Protein AF-A0A9E6JWM9-F1 (afdb_monomer_lite)

Structure (mmCIF, N/CA/C/O backbone):
data_AF-A0A9E6JWM9-F1
#
_entry.id   AF-A0A9E6JWM9-F1
#
loop_
_atom_site.group_PDB
_atom_site.id
_atom_site.type_symbol
_atom_site.label_atom_id
_atom_site.label_alt_id
_atom_site.label_comp_id
_atom_site.label_asym_id
_atom_site.label_entity_id
_atom_site.label_seq_id
_atom_site.pdbx_PDB_ins_code
_atom_site.Cartn_x
_atom_site.Cartn_y
_atom_site.Cartn_z
_atom_site.occupancy
_atom_site.B_iso_or_equiv
_atom_site.auth_seq_id
_atom_site.auth_comp_id
_atom_site.auth_asym_id
_atom_site.auth_atom_id
_atom_site.pdbx_PDB_model_num
ATOM 1 N N . MET A 1 1 ? 31.915 8.778 -52.287 1.00 46.19 1 MET A N 1
ATOM 2 C CA . MET A 1 1 ? 31.103 9.318 -51.173 1.00 46.19 1 MET A CA 1
ATOM 3 C C . MET A 1 1 ? 30.247 8.184 -50.635 1.00 46.19 1 MET A C 1
ATOM 5 O O . MET A 1 1 ? 29.499 7.595 -51.401 1.00 46.19 1 MET A O 1
ATOM 9 N N . ASN A 1 2 ? 30.442 7.805 -49.372 1.00 57.66 2 ASN A N 1
ATOM 10 C CA . ASN A 1 2 ? 29.988 6.535 -48.794 1.00 57.66 2 ASN A CA 1
ATOM 11 C C . ASN A 1 2 ? 28.497 6.567 -48.379 1.00 57.66 2 ASN A C 1
ATOM 13 O O . ASN A 1 2 ? 28.140 6.245 -47.254 1.00 57.66 2 ASN A O 1
ATOM 17 N N . THR A 1 3 ? 27.607 6.994 -49.281 1.00 60.88 3 THR A N 1
ATOM 18 C CA . THR A 1 3 ? 26.163 7.189 -49.023 1.00 60.88 3 THR A CA 1
ATOM 19 C C . THR A 1 3 ? 25.404 5.908 -48.659 1.00 60.88 3 THR A C 1
ATOM 21 O O . THR A 1 3 ? 24.270 5.981 -48.185 1.00 60.88 3 THR A O 1
ATOM 24 N N . ALA A 1 4 ? 25.987 4.735 -48.918 1.00 65.56 4 ALA A N 1
ATOM 25 C CA . ALA A 1 4 ? 25.458 3.452 -48.454 1.00 65.56 4 ALA A CA 1
ATOM 26 C C . ALA A 1 4 ? 25.751 3.243 -46.957 1.00 65.56 4 ALA A C 1
ATOM 28 O O . ALA A 1 4 ? 24.847 2.927 -46.193 1.00 65.56 4 ALA A O 1
ATOM 29 N N . ASP A 1 5 ? 26.976 3.547 -46.526 1.00 74.50 5 ASP A N 1
ATOM 30 C CA . ASP A 1 5 ? 27.438 3.457 -45.135 1.00 74.50 5 ASP A CA 1
ATOM 31 C C . ASP A 1 5 ? 26.715 4.466 -44.221 1.00 74.50 5 ASP A C 1
ATOM 33 O O . ASP A 1 5 ? 26.330 4.159 -43.094 1.00 74.50 5 ASP A O 1
ATOM 37 N N . THR A 1 6 ? 26.411 5.662 -44.740 1.00 78.75 6 THR A N 1
ATOM 38 C CA . THR A 1 6 ? 25.589 6.655 -44.024 1.00 78.75 6 THR A CA 1
ATOM 39 C C . THR A 1 6 ? 24.144 6.184 -43.826 1.00 78.75 6 THR A C 1
ATOM 41 O O . THR A 1 6 ? 23.570 6.419 -42.767 1.00 78.75 6 THR A O 1
ATOM 44 N N . ARG A 1 7 ? 23.556 5.493 -44.817 1.00 81.88 7 ARG A N 1
ATOM 45 C CA . ARG A 1 7 ? 22.202 4.919 -44.712 1.00 81.88 7 ARG A CA 1
ATOM 46 C C . ARG A 1 7 ? 22.150 3.746 -43.736 1.00 81.88 7 ARG A C 1
ATOM 48 O O . ARG A 1 7 ? 21.202 3.658 -42.965 1.00 81.88 7 ARG A O 1
ATOM 55 N N . GLN A 1 8 ? 23.172 2.891 -43.738 1.00 86.62 8 GLN A N 1
ATOM 56 C CA . GLN A 1 8 ? 23.289 1.777 -42.796 1.00 86.62 8 GLN A CA 1
ATOM 57 C C . GLN A 1 8 ? 23.362 2.287 -41.348 1.00 86.62 8 GLN A C 1
ATOM 59 O O . GLN A 1 8 ? 22.579 1.863 -40.504 1.00 86.62 8 GLN A O 1
ATOM 64 N N . ARG A 1 9 ? 24.225 3.281 -41.085 1.00 84.56 9 ARG A N 1
ATOM 65 C CA . ARG A 1 9 ? 24.326 3.929 -39.767 1.00 84.56 9 ARG A CA 1
ATOM 66 C C . ARG A 1 9 ? 23.029 4.601 -39.335 1.00 84.56 9 ARG A C 1
ATOM 68 O O . ARG A 1 9 ? 22.685 4.519 -38.164 1.00 84.56 9 ARG A O 1
ATOM 75 N N . LEU A 1 10 ? 22.316 5.256 -40.254 1.00 90.31 10 LEU A N 1
ATOM 76 C CA . LEU A 1 10 ? 21.025 5.870 -39.941 1.00 90.31 10 LEU A CA 1
ATOM 77 C C . LEU A 1 10 ? 20.008 4.814 -39.485 1.00 90.31 10 LEU A C 1
ATOM 79 O O . LEU A 1 10 ? 19.385 4.993 -38.446 1.00 90.31 10 LEU A O 1
ATOM 83 N N . LEU A 1 11 ? 19.908 3.693 -40.205 1.00 91.25 11 LEU A N 1
ATOM 84 C CA . LEU A 1 11 ? 19.024 2.582 -39.839 1.00 91.25 11 LEU A CA 1
ATOM 85 C C . LEU A 1 11 ? 19.392 1.964 -38.484 1.00 91.25 11 LEU A C 1
ATOM 87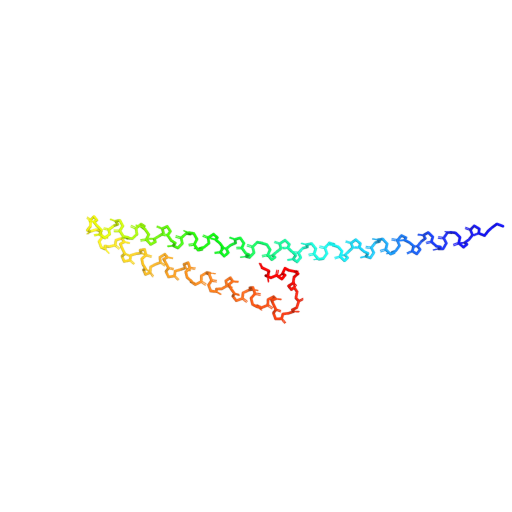 O O . LEU A 1 11 ? 18.507 1.625 -37.702 1.00 91.25 11 LEU A O 1
ATOM 91 N N . ASP A 1 12 ? 20.683 1.819 -38.186 1.00 91.31 12 ASP A N 1
ATOM 92 C CA . ASP A 1 12 ? 21.130 1.288 -36.895 1.00 91.31 12 ASP A CA 1
ATOM 93 C C . ASP A 1 12 ? 20.830 2.255 -35.743 1.00 91.31 12 ASP A C 1
ATOM 95 O O . ASP A 1 12 ? 20.409 1.819 -34.672 1.00 91.31 12 ASP A O 1
ATOM 99 N N . ILE A 1 13 ? 20.981 3.564 -35.967 1.00 90.56 13 ILE A N 1
ATOM 100 C CA . ILE A 1 13 ? 20.595 4.597 -34.998 1.00 90.56 13 ILE A CA 1
ATOM 101 C C . ILE A 1 13 ? 19.077 4.583 -34.784 1.00 90.56 13 ILE A C 1
ATOM 103 O O . ILE A 1 13 ? 18.628 4.619 -33.643 1.00 90.56 13 ILE A O 1
ATOM 107 N N . GLU A 1 14 ? 18.272 4.484 -35.843 1.00 92.19 14 GLU A N 1
ATOM 108 C CA . GLU A 1 14 ? 16.810 4.406 -35.732 1.00 92.19 14 GLU A CA 1
ATOM 109 C C . GLU A 1 14 ? 16.360 3.173 -34.938 1.00 92.19 14 GLU A C 1
ATOM 111 O O . GLU A 1 14 ? 15.488 3.283 -34.074 1.00 92.19 14 GLU A O 1
ATOM 116 N N . LYS A 1 15 ? 16.998 2.017 -35.160 1.00 93.31 15 LYS A N 1
ATOM 117 C CA . LYS A 1 15 ? 16.758 0.802 -34.366 1.00 93.31 15 LYS A CA 1
ATOM 118 C C . LYS A 1 15 ? 17.131 0.990 -32.899 1.00 93.31 15 LYS A C 1
ATOM 120 O O . LYS A 1 15 ? 16.358 0.601 -32.029 1.00 93.31 15 LYS A O 1
ATOM 125 N N . GLN A 1 16 ? 18.281 1.600 -32.617 1.00 91.75 16 GLN A N 1
ATOM 126 C CA . GLN A 1 16 ? 18.699 1.887 -31.243 1.00 91.75 16 GLN A CA 1
ATOM 127 C C . GLN A 1 16 ? 17.728 2.848 -30.552 1.00 91.75 16 GLN A C 1
ATOM 129 O O . GLN A 1 16 ? 17.347 2.614 -29.411 1.00 91.75 16 GLN A O 1
ATOM 134 N N . ILE A 1 17 ? 17.258 3.886 -31.249 1.00 93.00 17 ILE A N 1
ATOM 135 C CA . ILE A 1 17 ? 16.246 4.811 -30.724 1.00 93.00 17 ILE A CA 1
ATOM 136 C C . ILE A 1 17 ? 14.939 4.073 -30.422 1.00 93.00 17 ILE A C 1
ATOM 138 O O . ILE A 1 17 ? 14.318 4.342 -29.396 1.00 93.00 17 ILE A O 1
ATOM 142 N N . ALA A 1 18 ? 14.510 3.156 -31.292 1.00 93.31 18 ALA A N 1
ATOM 143 C CA . ALA A 1 18 ? 13.316 2.354 -31.051 1.00 93.31 18 ALA A CA 1
ATOM 144 C C . ALA A 1 18 ? 13.472 1.454 -29.811 1.00 93.31 18 ALA A C 1
ATOM 146 O O . ALA A 1 18 ? 12.600 1.487 -28.947 1.00 93.31 18 ALA A O 1
ATOM 147 N N . SER A 1 19 ? 14.604 0.750 -29.681 1.00 93.00 19 SER A N 1
ATOM 148 C CA . SER A 1 19 ? 14.919 -0.086 -28.508 1.00 93.00 19 SER A CA 1
ATOM 149 C C . SER A 1 19 ? 14.907 0.732 -27.218 1.00 93.00 19 SER A C 1
ATOM 151 O O . SER A 1 19 ? 14.203 0.402 -26.270 1.00 93.00 19 SER A O 1
ATOM 153 N N . LEU A 1 20 ? 15.602 1.873 -27.207 1.00 92.50 20 LEU A N 1
ATOM 154 C CA . LEU A 1 20 ? 15.676 2.744 -26.032 1.00 92.50 20 LEU A CA 1
ATOM 155 C C . LEU A 1 20 ? 14.310 3.315 -25.637 1.00 92.50 20 LEU A C 1
ATOM 157 O O . LEU A 1 20 ? 14.044 3.516 -24.455 1.00 92.50 20 LEU A O 1
ATOM 161 N N . ARG A 1 21 ? 13.426 3.582 -26.605 1.00 91.75 21 ARG A N 1
ATOM 162 C CA . ARG A 1 21 ? 12.054 4.028 -26.321 1.00 91.75 21 ARG A CA 1
ATOM 163 C C . ARG A 1 21 ? 11.212 2.930 -25.681 1.00 91.75 21 ARG A C 1
ATOM 165 O O . ARG A 1 21 ? 10.409 3.234 -24.803 1.00 91.75 21 ARG A O 1
ATOM 172 N N . GLU A 1 22 ? 11.378 1.687 -26.114 1.00 91.88 22 GLU A N 1
ATOM 173 C CA . GLU A 1 22 ? 10.686 0.534 -25.533 1.00 91.88 22 GLU A CA 1
ATOM 174 C C . GLU A 1 22 ? 11.168 0.260 -24.102 1.00 91.88 22 GLU A C 1
ATOM 176 O O . GLU A 1 22 ? 10.356 0.114 -23.184 1.00 91.88 22 GLU A O 1
ATOM 181 N N . GLU A 1 23 ? 12.483 0.309 -23.883 1.00 88.06 23 GLU A N 1
ATOM 182 C CA . GLU A 1 23 ? 13.087 0.221 -22.551 1.00 88.06 23 GLU A CA 1
ATOM 183 C C . GLU A 1 23 ? 12.580 1.349 -21.643 1.00 88.06 23 GLU A C 1
ATOM 185 O O . GLU A 1 23 ? 12.102 1.095 -20.537 1.00 88.06 23 GLU A O 1
ATOM 190 N N . GLN A 1 24 ? 12.579 2.593 -22.132 1.00 87.12 24 GLN A N 1
ATOM 191 C CA . GLN A 1 24 ? 12.054 3.738 -21.389 1.00 87.12 24 GLN A CA 1
ATOM 192 C C . GLN A 1 24 ? 10.578 3.556 -21.019 1.00 87.12 24 GLN A C 1
ATOM 194 O O . GLN A 1 24 ? 10.187 3.864 -19.892 1.00 87.12 24 GLN A O 1
ATOM 199 N N . ALA A 1 25 ? 9.748 3.085 -21.952 1.00 89.31 25 ALA A N 1
ATOM 200 C CA . ALA A 1 25 ? 8.329 2.861 -21.697 1.00 89.31 25 ALA A CA 1
ATOM 201 C C . ALA A 1 25 ? 8.116 1.788 -20.620 1.00 89.31 25 ALA A C 1
ATOM 203 O O . ALA A 1 25 ? 7.274 1.965 -19.739 1.00 89.31 25 ALA A O 1
ATOM 204 N N . THR A 1 26 ? 8.921 0.726 -20.653 1.00 87.88 26 THR A N 1
ATOM 205 C CA . THR A 1 26 ? 8.884 -0.366 -19.674 1.00 87.88 26 THR A CA 1
ATOM 206 C C . THR A 1 26 ? 9.253 0.129 -18.277 1.00 87.88 26 THR A C 1
ATOM 208 O O . THR A 1 26 ? 8.475 -0.039 -17.338 1.00 87.88 26 THR A O 1
ATOM 211 N N . VAL A 1 27 ? 10.386 0.828 -18.152 1.00 86.06 27 VAL A N 1
ATOM 212 C CA . VAL A 1 27 ? 10.855 1.405 -16.880 1.00 86.06 27 VAL A CA 1
ATOM 213 C C . VAL A 1 27 ? 9.840 2.409 -16.333 1.00 86.06 27 VAL A C 1
ATOM 215 O O . VAL A 1 27 ? 9.533 2.414 -15.142 1.00 86.06 27 VAL A O 1
ATOM 218 N N . LYS A 1 28 ? 9.254 3.239 -17.202 1.00 87.06 28 LYS A N 1
ATOM 219 C CA . LYS A 1 28 ? 8.230 4.200 -16.792 1.00 87.06 28 LYS A CA 1
ATOM 220 C C . LYS A 1 28 ? 6.978 3.509 -16.248 1.00 87.06 28 LYS A C 1
ATOM 222 O O . LYS A 1 28 ? 6.468 3.927 -15.216 1.00 87.06 28 LYS A O 1
ATOM 227 N N . ALA A 1 29 ? 6.501 2.452 -16.904 1.00 87.38 29 ALA A N 1
ATOM 228 C CA . ALA A 1 29 ? 5.331 1.709 -16.442 1.00 87.38 29 ALA A CA 1
ATOM 229 C C . ALA A 1 29 ? 5.573 1.036 -15.081 1.00 87.38 29 ALA A C 1
ATOM 231 O O . ALA A 1 29 ? 4.689 1.035 -14.222 1.00 87.38 29 ALA A O 1
ATOM 232 N N . GLN A 1 30 ? 6.777 0.497 -14.865 1.00 84.56 30 GLN A N 1
ATOM 233 C CA . GLN A 1 30 ? 7.185 -0.048 -13.568 1.00 84.56 30 GLN A CA 1
ATOM 234 C C . GLN A 1 30 ? 7.170 1.035 -12.483 1.00 84.56 30 GLN A C 1
ATOM 236 O O . GLN A 1 30 ? 6.555 0.830 -11.434 1.00 84.56 30 GLN A O 1
ATOM 241 N N . TRP A 1 31 ? 7.756 2.201 -12.774 1.00 85.62 31 TRP A N 1
ATOM 242 C CA . TRP A 1 31 ? 7.801 3.345 -11.863 1.00 85.62 31 TRP A CA 1
ATOM 243 C C . TRP A 1 31 ? 6.412 3.896 -11.521 1.00 85.62 31 TRP A C 1
ATOM 245 O O . TRP A 1 31 ? 6.110 4.100 -10.347 1.00 85.62 31 TRP A O 1
ATOM 255 N N . ASP A 1 32 ? 5.544 4.092 -12.516 1.00 87.12 32 ASP A N 1
ATOM 256 C CA . ASP A 1 32 ? 4.175 4.571 -12.294 1.00 87.12 32 ASP A CA 1
ATOM 257 C C . ASP A 1 32 ? 3.407 3.593 -11.388 1.00 87.12 32 ASP A C 1
ATOM 259 O O . ASP A 1 32 ? 2.758 4.002 -10.426 1.00 87.12 32 ASP A O 1
ATOM 263 N N . ALA A 1 33 ? 3.544 2.286 -11.623 1.00 86.94 33 ALA A N 1
ATOM 264 C CA . ALA A 1 33 ? 2.892 1.281 -10.794 1.00 86.94 33 ALA A CA 1
ATOM 265 C C . ALA A 1 33 ? 3.469 1.202 -9.366 1.00 86.94 33 ALA A C 1
ATOM 267 O O . ALA A 1 33 ? 2.729 0.935 -8.423 1.00 86.94 33 ALA A O 1
ATOM 268 N N . GLU A 1 34 ? 4.770 1.429 -9.183 1.00 84.44 34 GLU A N 1
ATOM 269 C CA . GLU A 1 34 ? 5.393 1.513 -7.856 1.00 84.44 34 GLU A CA 1
ATOM 270 C C . GLU A 1 34 ? 4.902 2.743 -7.085 1.00 84.44 34 GLU A C 1
ATOM 272 O O . GLU A 1 34 ? 4.509 2.656 -5.919 1.00 84.44 34 GLU A O 1
ATOM 277 N N . LYS A 1 35 ? 4.846 3.884 -7.770 1.00 88.50 35 LYS A N 1
ATOM 278 C CA . LYS A 1 35 ? 4.344 5.134 -7.219 1.00 88.50 35 LYS A CA 1
ATOM 279 C C . LYS A 1 35 ? 2.896 4.993 -6.744 1.00 88.50 35 LYS A C 1
ATOM 281 O O . LYS A 1 35 ? 2.577 5.454 -5.647 1.00 88.50 35 LYS A O 1
ATOM 286 N N . GLU A 1 36 ? 2.046 4.322 -7.519 1.00 91.19 36 GLU A N 1
ATOM 287 C CA . GLU A 1 36 ? 0.671 4.015 -7.113 1.00 91.19 36 GLU A CA 1
ATOM 288 C C . GLU A 1 36 ? 0.629 3.175 -5.830 1.00 91.19 36 GLU A C 1
ATOM 290 O O . GLU A 1 36 ? -0.062 3.559 -4.892 1.00 91.19 36 GLU A O 1
ATOM 295 N N . LEU A 1 37 ? 1.430 2.108 -5.711 1.00 90.12 37 LEU A N 1
ATOM 296 C CA . LEU A 1 37 ? 1.477 1.291 -4.487 1.00 90.12 37 LEU A CA 1
ATOM 297 C C . LEU A 1 37 ? 1.869 2.118 -3.252 1.00 90.12 37 LEU A C 1
ATOM 299 O O . LEU A 1 37 ? 1.265 1.978 -2.183 1.00 90.12 37 LEU A O 1
ATOM 303 N N . ILE A 1 38 ? 2.851 3.014 -3.386 1.00 88.88 38 ILE A N 1
ATOM 304 C CA . ILE A 1 38 ? 3.271 3.908 -2.296 1.00 88.88 38 ILE A CA 1
ATOM 305 C C . ILE A 1 38 ? 2.150 4.895 -1.945 1.00 88.88 38 ILE A C 1
ATOM 307 O O . ILE A 1 38 ? 1.871 5.118 -0.762 1.00 88.88 38 ILE A O 1
ATOM 311 N N . HIS A 1 39 ? 1.485 5.477 -2.946 1.00 92.69 39 HIS A N 1
ATOM 312 C CA . HIS A 1 39 ? 0.346 6.368 -2.723 1.00 92.69 39 HIS A CA 1
ATOM 313 C C . HIS A 1 39 ? -0.812 5.651 -2.033 1.00 92.69 39 HIS A C 1
ATOM 315 O O . HIS A 1 39 ? -1.339 6.183 -1.056 1.00 92.69 39 HIS A O 1
ATOM 321 N N . THR A 1 40 ? -1.151 4.436 -2.464 1.00 92.94 40 THR A N 1
ATOM 322 C CA . THR A 1 40 ? -2.167 3.602 -1.817 1.00 92.94 40 THR A CA 1
ATOM 323 C C . THR A 1 40 ? -1.795 3.320 -0.362 1.00 92.94 40 THR A C 1
ATOM 325 O O . THR A 1 40 ? -2.625 3.516 0.519 1.00 92.94 40 THR A O 1
ATOM 328 N N . SER A 1 41 ? -0.538 2.962 -0.069 1.00 92.69 41 SER A N 1
ATOM 329 C CA . SER A 1 41 ? -0.080 2.726 1.312 1.00 92.69 41 SER A CA 1
ATOM 330 C C . SER A 1 41 ? -0.268 3.966 2.191 1.00 92.69 41 SER A C 1
ATOM 332 O O . SER A 1 41 ? -0.796 3.882 3.299 1.00 92.69 41 SER A O 1
ATOM 334 N N . ARG A 1 42 ? 0.121 5.145 1.688 1.00 92.44 42 ARG A N 1
ATOM 335 C CA . ARG A 1 42 ? -0.054 6.420 2.405 1.00 92.44 42 ARG A CA 1
ATOM 336 C C . ARG A 1 42 ? -1.526 6.759 2.622 1.00 92.44 42 ARG A C 1
ATOM 338 O O . ARG A 1 42 ? -1.877 7.223 3.703 1.00 92.44 42 ARG A O 1
ATOM 345 N N . HIS A 1 43 ? -2.368 6.521 1.619 1.00 95.00 43 HIS A N 1
ATOM 346 C CA . HIS A 1 43 ? -3.802 6.762 1.712 1.00 95.00 43 HIS A CA 1
ATOM 347 C C . HIS A 1 43 ? -4.459 5.863 2.764 1.00 95.00 43 HIS A C 1
ATOM 349 O O . HIS A 1 43 ? -5.092 6.383 3.677 1.00 95.00 43 HIS A O 1
ATOM 355 N N . LEU A 1 44 ? -4.201 4.552 2.716 1.00 94.12 44 LEU A N 1
ATOM 356 C CA . LEU A 1 44 ? -4.715 3.587 3.692 1.00 94.12 44 LEU A CA 1
ATOM 357 C C . LEU A 1 44 ? -4.267 3.923 5.122 1.00 94.12 44 LEU A C 1
ATOM 359 O O . LEU A 1 44 ? -5.067 3.859 6.050 1.00 94.12 44 LEU A O 1
ATOM 363 N N . LYS A 1 45 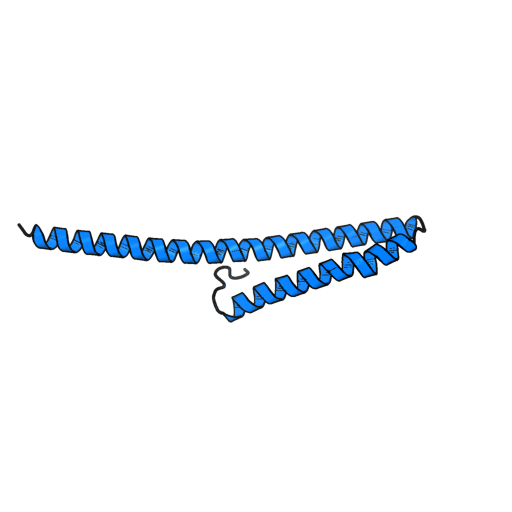? -3.010 4.353 5.317 1.00 93.69 45 LYS A N 1
ATOM 364 C CA . LYS A 1 45 ? -2.535 4.831 6.631 1.00 93.69 45 LYS A CA 1
ATOM 365 C C . LYS A 1 45 ? -3.303 6.062 7.108 1.00 93.69 45 LYS A C 1
ATOM 367 O O . LYS A 1 45 ? -3.646 6.141 8.281 1.00 93.69 45 LYS A O 1
ATOM 372 N N . SER A 1 46 ? -3.564 7.016 6.217 1.00 95.69 46 SER A N 1
ATOM 373 C CA . SER A 1 46 ? -4.335 8.214 6.558 1.00 95.69 46 SER A CA 1
ATOM 374 C C . SER A 1 46 ? -5.773 7.869 6.946 1.00 95.69 46 SER A C 1
ATOM 376 O O . SER A 1 46 ? -6.282 8.402 7.927 1.00 95.69 46 SER A O 1
ATOM 378 N N . GLU A 1 47 ? -6.417 6.977 6.196 1.00 95.00 47 GLU A N 1
ATOM 379 C CA . GLU A 1 47 ? -7.788 6.540 6.464 1.00 95.00 47 GLU A CA 1
ATOM 380 C C . GLU A 1 47 ? -7.879 5.744 7.776 1.00 95.00 47 GLU A C 1
ATOM 382 O O . GLU A 1 47 ? -8.806 5.938 8.561 1.00 95.00 47 GLU A O 1
ATOM 387 N N . LEU A 1 48 ? -6.870 4.920 8.079 1.00 94.50 48 LEU A N 1
ATOM 388 C CA . LEU A 1 48 ? -6.757 4.216 9.357 1.00 94.50 48 LEU A CA 1
ATOM 389 C C . LEU A 1 48 ? -6.733 5.187 10.546 1.00 94.50 48 LEU A C 1
ATOM 391 O O . LEU A 1 48 ? -7.458 4.987 11.521 1.00 94.50 48 LEU A O 1
ATOM 395 N N . GLU A 1 49 ? -5.918 6.240 10.469 1.00 94.81 49 GLU A N 1
ATOM 396 C CA . GLU A 1 49 ? -5.850 7.264 11.516 1.00 94.81 49 GLU A CA 1
ATOM 397 C C . GLU A 1 49 ? -7.165 8.043 11.637 1.00 94.81 49 GLU A C 1
ATOM 399 O O . GLU A 1 49 ? -7.642 8.283 12.747 1.00 94.81 49 GLU A O 1
ATOM 404 N N . GLU A 1 50 ? -7.816 8.367 10.518 1.00 95.50 50 GLU A N 1
ATOM 405 C CA . GLU A 1 50 ? -9.127 9.016 10.540 1.00 95.50 50 GLU A CA 1
ATOM 406 C C . GLU A 1 50 ? -10.183 8.141 11.233 1.00 95.50 50 GLU A C 1
ATOM 408 O O . GLU A 1 50 ? -10.913 8.615 12.107 1.00 95.50 50 GLU A O 1
ATOM 413 N N . LEU A 1 51 ? -10.233 6.845 10.911 1.00 94.19 51 LEU A N 1
ATOM 414 C CA . LEU A 1 51 ? -11.142 5.897 11.555 1.00 94.19 51 LEU A CA 1
ATOM 415 C C . LEU A 1 51 ? -10.852 5.734 13.050 1.00 94.19 51 LEU A C 1
ATOM 417 O O . LEU A 1 51 ? -11.791 5.610 13.838 1.00 94.19 51 LEU A O 1
ATOM 421 N N . ARG A 1 52 ? -9.579 5.760 13.463 1.00 92.50 52 ARG A N 1
ATOM 422 C CA . ARG A 1 52 ? -9.197 5.727 14.886 1.00 92.50 52 ARG A CA 1
ATOM 423 C C . ARG A 1 52 ? -9.752 6.938 15.632 1.00 92.50 52 ARG A C 1
ATOM 425 O O . ARG A 1 52 ? -10.389 6.763 16.672 1.00 92.50 52 ARG A O 1
ATOM 432 N N . VAL A 1 53 ? -9.600 8.134 15.065 1.00 95.19 53 VAL A N 1
ATOM 433 C CA . VAL A 1 53 ? -10.159 9.374 15.629 1.00 95.19 53 VAL A CA 1
ATOM 434 C C . VAL A 1 53 ? -11.689 9.330 15.657 1.00 95.19 53 VAL A C 1
ATOM 436 O O . VAL A 1 53 ? -12.305 9.707 16.655 1.00 95.19 53 VAL A O 1
ATOM 439 N N . GLN A 1 54 ? -12.334 8.832 14.598 1.00 93.25 54 GLN A N 1
ATOM 440 C CA . GLN A 1 54 ? -13.789 8.665 14.577 1.00 93.25 54 GLN A CA 1
ATOM 441 C C . GLN A 1 54 ? -14.261 7.703 15.676 1.00 93.25 54 GLN A C 1
ATOM 443 O O . GLN A 1 54 ? -15.224 8.013 16.378 1.00 93.25 54 GLN A O 1
ATOM 448 N N . ALA A 1 55 ? -13.581 6.569 15.867 1.00 92.56 55 ALA A N 1
ATOM 449 C CA . ALA A 1 55 ? -13.912 5.617 16.923 1.00 92.56 55 ALA A CA 1
ATOM 450 C C . ALA A 1 55 ? -13.775 6.239 18.321 1.00 92.56 55 ALA A C 1
ATOM 452 O O . ALA A 1 55 ? -14.667 6.060 19.146 1.00 92.56 55 ALA A O 1
ATOM 453 N N . GLU A 1 56 ? -12.715 7.007 18.583 1.00 93.12 56 GLU A N 1
ATOM 454 C CA . GLU A 1 56 ? -12.546 7.718 19.859 1.00 93.12 56 GLU A CA 1
ATOM 455 C C . GLU A 1 56 ? -13.679 8.730 20.099 1.00 93.12 56 GLU A C 1
ATOM 457 O O . GLU A 1 56 ? -14.231 8.819 21.197 1.00 93.12 56 GLU A O 1
ATOM 462 N N . ASN A 1 57 ? -14.090 9.459 19.059 1.00 94.19 57 ASN A N 1
ATOM 463 C CA . ASN A 1 57 ? -15.214 10.387 19.156 1.00 94.19 57 ASN A CA 1
ATOM 464 C C . ASN A 1 57 ? -16.520 9.661 19.515 1.00 94.19 57 ASN A C 1
ATOM 466 O O . ASN A 1 57 ? -17.235 10.105 20.416 1.00 94.19 57 ASN A O 1
ATOM 470 N N . TYR A 1 58 ? -16.814 8.528 18.868 1.00 92.88 58 TYR A N 1
ATOM 471 C CA . TYR A 1 58 ? -18.005 7.734 19.187 1.00 92.88 58 TYR A CA 1
ATOM 472 C C . TYR A 1 58 ? -17.959 7.161 20.607 1.00 92.88 58 TYR A C 1
ATOM 474 O O . TYR A 1 58 ? -18.971 7.211 21.312 1.00 92.88 58 TYR A O 1
ATOM 482 N N . GLU A 1 59 ? -16.787 6.714 21.062 1.00 90.94 59 GLU A N 1
ATOM 483 C CA . GLU A 1 59 ? -16.556 6.238 22.429 1.00 90.94 59 GLU A CA 1
ATOM 484 C C . GLU A 1 59 ? -16.876 7.332 23.458 1.00 90.94 59 GLU A C 1
ATOM 486 O O . GLU A 1 59 ? -17.610 7.093 24.416 1.00 90.94 59 GLU A O 1
ATOM 491 N N . ARG A 1 60 ? -16.442 8.573 23.203 1.00 93.31 60 ARG A N 1
ATOM 492 C CA . ARG A 1 60 ? -16.747 9.735 24.058 1.00 93.31 60 ARG A CA 1
ATOM 493 C C . ARG A 1 60 ? -18.227 10.107 24.072 1.00 93.31 60 ARG A C 1
ATOM 495 O O . ARG A 1 60 ? -18.718 10.600 25.084 1.00 93.31 60 ARG A O 1
ATOM 502 N N . THR A 1 61 ? -18.938 9.884 22.968 1.00 93.38 61 THR A N 1
ATOM 503 C CA . THR A 1 61 ? -20.394 10.098 22.889 1.00 93.38 61 THR A CA 1
ATOM 504 C C . THR A 1 61 ? -21.219 8.930 23.440 1.00 93.38 61 THR A C 1
ATOM 506 O O . THR A 1 61 ? -22.436 9.052 23.549 1.00 93.38 61 THR A O 1
ATOM 509 N N . GLY A 1 62 ? -20.577 7.816 23.817 1.00 91.88 62 GLY A N 1
ATOM 510 C CA . GLY A 1 62 ? -21.237 6.624 24.354 1.00 91.88 62 GLY A CA 1
ATOM 511 C C . GLY A 1 62 ? -21.862 5.700 23.300 1.00 91.88 62 GLY A C 1
ATOM 512 O O . GLY A 1 62 ? -22.621 4.802 23.662 1.00 91.88 62 GLY A O 1
ATOM 513 N N . ASP A 1 63 ? -21.552 5.882 22.012 1.00 91.31 63 ASP A N 1
ATOM 514 C CA . ASP A 1 63 ? -22.036 5.024 20.921 1.00 91.31 63 ASP A CA 1
ATOM 515 C C . ASP A 1 63 ? -21.089 3.833 20.701 1.00 91.31 63 ASP A C 1
ATOM 517 O O . ASP A 1 63 ? -20.344 3.743 19.724 1.00 91.31 63 ASP A O 1
ATOM 521 N N . TYR A 1 64 ? -21.107 2.891 21.645 1.00 88.94 64 TYR A N 1
ATOM 522 C CA . TYR A 1 64 ? -20.248 1.703 21.599 1.00 88.94 64 TYR A CA 1
ATOM 523 C C . TYR A 1 64 ? -20.574 0.749 20.438 1.00 88.94 64 TYR A C 1
ATOM 525 O O . TY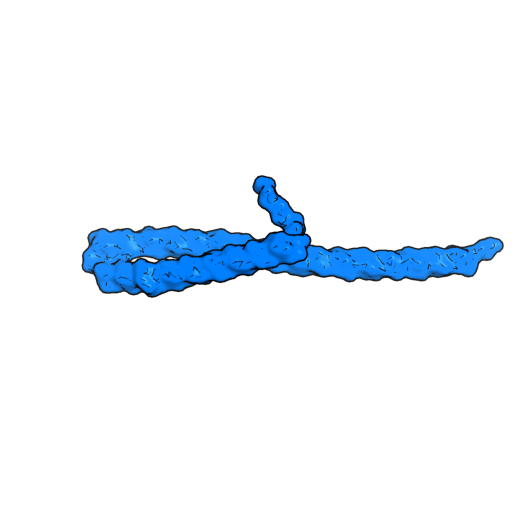R A 1 64 ? -19.714 -0.038 20.038 1.00 88.94 64 TYR A O 1
ATOM 533 N N . GLY A 1 65 ? -21.785 0.828 19.870 1.00 91.25 65 GLY A N 1
ATOM 534 C CA . GLY A 1 65 ? -22.168 0.049 18.691 1.00 91.25 65 GLY A CA 1
ATOM 535 C C . GLY A 1 65 ? -21.350 0.463 17.470 1.00 91.25 65 GLY A C 1
ATOM 536 O O . GLY A 1 65 ? -20.727 -0.381 16.823 1.00 91.25 65 GLY A O 1
ATOM 537 N N . LYS A 1 66 ? -21.260 1.773 17.215 1.00 90.44 66 LYS A N 1
ATOM 538 C CA . LYS A 1 66 ? -20.426 2.304 16.129 1.00 90.44 66 LYS A CA 1
ATOM 539 C C . LYS A 1 66 ? -18.934 2.141 16.374 1.00 90.44 66 LYS A C 1
ATOM 541 O O . LYS A 1 66 ? -18.193 1.892 15.426 1.00 90.44 66 LYS A O 1
ATOM 546 N N . VAL A 1 67 ? -18.481 2.221 17.627 1.00 92.75 67 VAL A N 1
ATOM 547 C CA . VAL A 1 67 ? -17.078 1.930 17.973 1.00 92.75 67 VAL A CA 1
ATOM 548 C C . VAL A 1 67 ? -16.703 0.506 17.565 1.00 92.75 67 VAL A C 1
ATOM 550 O O . VAL A 1 67 ? -15.652 0.305 16.956 1.00 92.75 67 VAL A O 1
ATOM 553 N N . ALA A 1 68 ? -17.557 -0.477 17.863 1.00 92.38 68 ALA A N 1
ATOM 554 C CA . ALA A 1 68 ? -17.308 -1.867 17.496 1.00 92.38 68 ALA A CA 1
ATOM 555 C C . ALA A 1 68 ? -17.294 -2.068 15.971 1.00 92.38 68 ALA A C 1
ATOM 557 O O . ALA A 1 68 ? -16.400 -2.740 15.459 1.00 92.38 68 ALA A O 1
ATOM 558 N N . GLU A 1 69 ? -18.223 -1.445 15.241 1.00 92.31 69 GLU A N 1
ATOM 559 C CA . GLU A 1 69 ? -18.260 -1.494 13.772 1.00 92.31 69 GLU A CA 1
ATOM 560 C C . GLU A 1 69 ? -16.992 -0.893 13.144 1.00 92.31 69 GLU A C 1
ATOM 562 O O . GLU A 1 69 ? -16.408 -1.469 12.225 1.00 92.31 69 GLU A O 1
ATOM 567 N N . ILE A 1 70 ? -16.518 0.243 13.662 1.00 91.69 70 ILE A N 1
ATOM 568 C CA . ILE A 1 70 ? -15.310 0.893 13.148 1.00 91.69 70 ILE A CA 1
ATOM 569 C C . ILE A 1 70 ? -14.064 0.075 13.492 1.00 91.69 70 ILE A C 1
ATOM 571 O O . ILE A 1 70 ? -13.257 -0.181 12.602 1.00 91.69 70 ILE A O 1
ATOM 575 N N . ARG A 1 71 ? -13.907 -0.371 14.746 1.00 89.56 71 ARG A N 1
ATOM 576 C CA . ARG A 1 71 ? -12.712 -1.111 15.188 1.00 89.56 71 ARG A CA 1
ATOM 577 C C . ARG A 1 71 ? -12.605 -2.499 14.566 1.00 89.56 71 ARG A C 1
ATOM 579 O O . ARG A 1 71 ? -11.534 -2.865 14.096 1.00 89.56 71 ARG A O 1
ATOM 586 N N . TYR A 1 72 ? -13.690 -3.268 14.553 1.00 89.44 72 TYR A N 1
ATOM 587 C CA . TYR A 1 72 ? -13.655 -4.660 14.094 1.00 89.44 72 TYR A CA 1
ATOM 588 C C . TYR A 1 72 ? -14.090 -4.843 12.638 1.00 89.44 72 TYR A C 1
ATOM 590 O O . TYR A 1 72 ? -13.814 -5.888 12.057 1.00 89.44 72 TYR A O 1
ATOM 598 N N . GLY A 1 73 ? -14.756 -3.852 12.045 1.00 93.31 73 GLY A N 1
ATOM 599 C CA . GLY A 1 73 ? -15.106 -3.847 10.628 1.00 93.31 73 GLY A CA 1
ATOM 600 C C . GLY A 1 73 ? -14.084 -3.066 9.815 1.00 93.31 73 GLY A C 1
ATOM 601 O O . GLY A 1 73 ? -13.203 -3.646 9.184 1.00 93.31 73 GLY A O 1
ATOM 602 N N . LYS A 1 74 ? -14.201 -1.736 9.843 1.00 92.44 74 LYS A N 1
ATOM 603 C CA . LYS A 1 74 ? -13.465 -0.858 8.920 1.00 92.44 74 LYS A CA 1
ATOM 604 C C . LYS A 1 74 ? -11.956 -0.855 9.163 1.00 92.44 74 LYS A C 1
ATOM 606 O O . LYS A 1 74 ? -11.196 -1.040 8.222 1.00 92.44 74 LYS A O 1
ATOM 611 N N . ILE A 1 75 ? -11.518 -0.704 10.413 1.00 93.19 75 ILE A N 1
ATOM 612 C CA . ILE A 1 75 ? -10.091 -0.709 10.772 1.00 93.19 75 ILE A CA 1
ATOM 613 C C . ILE A 1 75 ? -9.448 -2.047 10.389 1.00 93.19 75 ILE A C 1
ATOM 615 O O . ILE A 1 75 ? -8.431 -2.055 9.704 1.00 93.19 75 ILE A O 1
ATOM 619 N N . ALA A 1 76 ? -10.083 -3.171 10.735 1.00 93.88 76 ALA A N 1
ATOM 620 C CA . ALA A 1 76 ? -9.584 -4.499 10.377 1.00 93.88 76 ALA A CA 1
ATOM 621 C C . ALA A 1 76 ? -9.515 -4.725 8.854 1.00 93.88 76 ALA A C 1
ATOM 623 O O . ALA A 1 76 ? -8.633 -5.436 8.371 1.00 93.88 76 ALA A O 1
ATOM 624 N N . GLN A 1 77 ? -10.436 -4.134 8.087 1.00 94.31 77 GLN A N 1
ATOM 625 C CA . GLN A 1 77 ? -10.392 -4.173 6.628 1.00 94.31 77 GLN A CA 1
ATOM 626 C C . GLN A 1 77 ? -9.207 -3.365 6.079 1.00 94.31 77 GLN A C 1
ATOM 628 O O . GLN A 1 77 ? -8.434 -3.902 5.290 1.00 94.31 77 GLN A O 1
ATOM 633 N N . ILE A 1 78 ? -9.018 -2.125 6.536 1.00 94.44 78 ILE A N 1
ATOM 634 C CA . ILE A 1 78 ? -7.904 -1.279 6.087 1.00 94.44 78 ILE A CA 1
ATOM 635 C C . ILE A 1 78 ? -6.553 -1.888 6.462 1.00 94.44 78 ILE A C 1
ATOM 637 O O . ILE A 1 78 ? -5.623 -1.858 5.661 1.00 94.44 78 ILE A O 1
ATOM 641 N N . GLU A 1 79 ? -6.433 -2.485 7.649 1.00 92.44 79 GLU A N 1
ATOM 642 C CA . GLU A 1 79 ? -5.208 -3.179 8.058 1.00 92.44 79 GLU A CA 1
ATOM 643 C C . GLU A 1 79 ? -4.877 -4.349 7.120 1.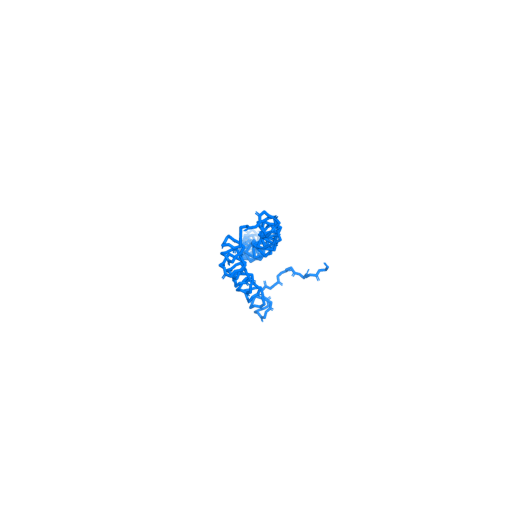00 92.44 79 GLU A C 1
ATOM 645 O O . GLU A 1 79 ? -3.719 -4.503 6.729 1.00 92.44 79 GLU A O 1
ATOM 650 N N . LYS A 1 80 ? -5.883 -5.118 6.678 1.00 94.88 80 LYS A N 1
ATOM 651 C CA . LYS A 1 80 ? -5.690 -6.169 5.664 1.00 94.88 80 LYS A CA 1
ATOM 652 C C . LYS A 1 80 ? -5.272 -5.604 4.313 1.00 94.88 80 LYS A C 1
ATOM 654 O O . LYS A 1 80 ? -4.335 -6.120 3.712 1.00 94.88 80 LYS A O 1
ATOM 659 N N . GLU A 1 81 ? -5.938 -4.557 3.837 1.00 94.06 81 GLU A N 1
ATOM 660 C CA . GLU A 1 81 ? -5.602 -3.919 2.558 1.00 94.06 81 GLU A CA 1
ATOM 661 C C . GLU A 1 81 ? -4.175 -3.351 2.576 1.00 94.06 81 GLU A C 1
ATOM 663 O O . GLU A 1 81 ? -3.432 -3.465 1.598 1.00 94.06 81 GLU A O 1
ATOM 668 N N . LEU A 1 82 ? -3.752 -2.804 3.716 1.00 94.00 82 LEU A N 1
ATOM 669 C CA . LEU A 1 82 ? -2.405 -2.291 3.921 1.00 94.00 82 LEU A CA 1
ATOM 670 C C . LEU A 1 82 ? -1.365 -3.417 3.942 1.00 94.00 82 LEU A C 1
ATOM 672 O O . LEU A 1 82 ? -0.302 -3.272 3.337 1.00 94.00 82 LEU A O 1
ATOM 676 N N . GLU A 1 83 ? -1.672 -4.548 4.577 1.00 94.44 83 GLU A N 1
ATOM 677 C CA . GLU A 1 83 ? -0.810 -5.731 4.557 1.00 94.44 83 GLU A CA 1
ATOM 678 C C . GLU A 1 83 ? -0.683 -6.316 3.141 1.00 94.44 83 GLU A C 1
ATOM 680 O O . GLU A 1 83 ? 0.423 -6.610 2.687 1.00 94.44 83 GLU A O 1
ATOM 685 N N . GLU A 1 84 ? -1.785 -6.424 2.397 1.00 94.69 84 GLU A N 1
ATOM 686 C CA . GLU A 1 84 ? -1.763 -6.860 0.998 1.00 94.69 84 GLU A CA 1
ATOM 687 C C . GLU A 1 84 ? -0.942 -5.920 0.115 1.00 94.69 84 GLU A C 1
ATOM 689 O O . GLU A 1 84 ? -0.177 -6.375 -0.740 1.00 94.69 84 GLU A O 1
ATOM 694 N N . ASN A 1 85 ? -1.075 -4.609 0.318 1.00 93.06 85 ASN A N 1
ATOM 695 C CA . ASN A 1 85 ? -0.302 -3.626 -0.425 1.00 93.06 85 ASN A CA 1
ATOM 696 C C . ASN A 1 85 ? 1.195 -3.716 -0.093 1.00 93.06 85 ASN A C 1
ATOM 698 O O . ASN A 1 85 ? 2.020 -3.717 -1.004 1.00 93.06 85 ASN A O 1
ATOM 702 N N . ASN A 1 86 ? 1.553 -3.891 1.181 1.00 89.88 86 ASN A N 1
ATOM 703 C CA . ASN A 1 86 ? 2.944 -4.109 1.583 1.00 89.88 86 ASN A CA 1
ATOM 704 C C . ASN A 1 86 ? 3.516 -5.393 0.969 1.00 89.88 86 ASN A C 1
ATOM 706 O O . ASN A 1 86 ? 4.616 -5.360 0.430 1.00 89.88 86 ASN A O 1
ATOM 710 N N . ARG A 1 87 ? 2.749 -6.490 0.928 1.00 92.00 87 ARG A N 1
ATOM 711 C CA . ARG A 1 87 ? 3.176 -7.724 0.244 1.00 92.00 87 ARG A CA 1
ATOM 712 C C . ARG A 1 87 ? 3.415 -7.509 -1.251 1.00 92.00 87 ARG A C 1
ATOM 714 O O . ARG A 1 87 ? 4.337 -8.097 -1.807 1.00 92.00 87 ARG A O 1
ATOM 721 N N . LYS A 1 88 ? 2.611 -6.673 -1.921 1.00 88.75 88 LYS A N 1
ATOM 722 C CA . LYS A 1 88 ? 2.837 -6.313 -3.336 1.00 88.75 88 LYS A CA 1
ATOM 723 C C . LYS A 1 88 ? 4.132 -5.519 -3.517 1.00 88.75 88 LYS A C 1
ATOM 725 O O . LYS A 1 88 ? 4.838 -5.751 -4.495 1.00 88.75 88 LYS A O 1
ATOM 730 N N . ILE A 1 89 ? 4.438 -4.613 -2.588 1.00 86.31 89 ILE A N 1
ATOM 731 C CA . ILE A 1 89 ? 5.697 -3.856 -2.573 1.00 86.31 89 ILE A CA 1
ATOM 732 C C . ILE A 1 89 ? 6.873 -4.819 -2.356 1.00 86.31 89 ILE A C 1
ATOM 734 O O . ILE A 1 89 ? 7.779 -4.851 -3.182 1.00 86.31 89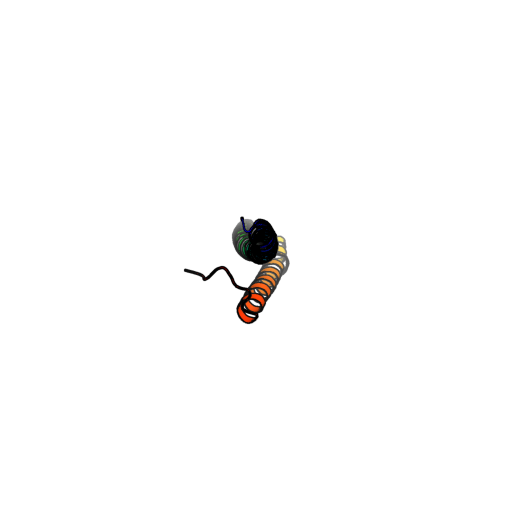 ILE A O 1
ATOM 738 N N . GLU A 1 90 ? 6.826 -5.672 -1.331 1.00 85.75 90 GLU A N 1
ATOM 739 C CA . GLU A 1 90 ? 7.867 -6.670 -1.034 1.00 85.75 90 GLU A CA 1
ATOM 740 C C . GLU A 1 90 ? 8.088 -7.653 -2.192 1.00 85.75 90 GLU A C 1
ATOM 742 O O . GLU A 1 90 ? 9.225 -7.963 -2.541 1.00 85.75 90 GLU A O 1
ATOM 747 N N . ALA A 1 91 ? 7.016 -8.115 -2.843 1.00 85.94 91 ALA A N 1
ATOM 748 C CA . ALA A 1 91 ? 7.121 -8.994 -4.005 1.00 85.94 91 ALA A CA 1
ATOM 749 C C . ALA A 1 91 ? 7.861 -8.321 -5.175 1.00 85.94 91 ALA A C 1
ATOM 751 O O . ALA A 1 91 ? 8.654 -8.975 -5.852 1.00 85.94 91 ALA A O 1
ATOM 752 N N . ARG A 1 92 ? 7.644 -7.016 -5.386 1.00 80.38 92 ARG A N 1
ATOM 753 C CA . ARG A 1 92 ? 8.371 -6.222 -6.392 1.00 80.38 92 ARG A CA 1
ATOM 754 C C . ARG A 1 92 ? 9.810 -5.914 -5.985 1.00 80.38 92 ARG A C 1
ATOM 756 O O . ARG A 1 92 ? 10.691 -5.886 -6.839 1.00 80.38 92 ARG A O 1
ATOM 763 N N . GLN A 1 93 ? 10.071 -5.732 -4.690 1.00 75.31 93 GLN A N 1
ATOM 764 C CA . GLN A 1 93 ? 11.435 -5.632 -4.161 1.00 75.31 93 GLN A CA 1
ATOM 765 C C . GLN A 1 93 ? 12.213 -6.930 -4.415 1.00 75.31 93 GLN A C 1
ATOM 767 O O . GLN A 1 93 ? 13.352 -6.891 -4.874 1.00 75.31 93 GLN A O 1
ATOM 772 N N . ALA A 1 94 ? 11.580 -8.081 -4.176 1.00 76.06 94 ALA A N 1
ATOM 773 C CA . ALA A 1 94 ? 12.186 -9.394 -4.364 1.00 76.06 94 ALA A CA 1
ATOM 774 C C . ALA A 1 94 ? 12.418 -9.756 -5.842 1.00 76.06 94 ALA A C 1
ATOM 776 O O . ALA A 1 94 ? 13.384 -10.457 -6.141 1.00 76.06 94 ALA A O 1
ATOM 777 N N . SER A 1 95 ? 11.574 -9.281 -6.769 1.00 72.56 95 SER A N 1
ATOM 778 C CA . SER A 1 95 ? 11.782 -9.491 -8.211 1.00 72.56 95 SER A CA 1
ATOM 779 C C . SER A 1 95 ? 12.898 -8.622 -8.801 1.00 72.56 95 SER A C 1
ATOM 781 O O . SER A 1 95 ? 13.324 -8.870 -9.926 1.00 72.56 95 SER A O 1
ATOM 783 N N . GLY A 1 96 ? 13.407 -7.638 -8.048 1.00 65.88 96 GLY A N 1
ATOM 784 C CA . GLY A 1 96 ? 14.413 -6.692 -8.531 1.00 65.88 96 GLY A CA 1
ATOM 785 C C . GLY A 1 96 ? 13.851 -5.617 -9.467 1.00 65.88 96 GLY A C 1
ATOM 786 O O . GLY A 1 96 ? 14.628 -4.845 -10.019 1.00 65.88 96 GLY A O 1
ATOM 787 N N . ASP A 1 97 ? 12.523 -5.530 -9.607 1.00 65.12 97 ASP A N 1
ATOM 788 C CA . ASP A 1 97 ? 11.823 -4.508 -10.406 1.00 65.12 97 ASP A CA 1
ATOM 789 C C . ASP A 1 97 ? 11.675 -3.168 -9.664 1.00 65.12 97 ASP A C 1
ATOM 791 O O . ASP A 1 97 ? 10.969 -2.266 -10.120 1.00 65.12 97 ASP A O 1
ATOM 795 N N . LEU A 1 98 ? 12.306 -3.036 -8.494 1.00 62.41 98 LEU A N 1
ATOM 796 C CA . LEU A 1 98 ? 12.268 -1.820 -7.699 1.00 62.41 98 LEU A CA 1
ATOM 797 C C . LEU A 1 98 ? 13.210 -0.776 -8.300 1.00 62.41 98 LEU A C 1
ATOM 799 O O . LEU A 1 98 ? 14.436 -0.894 -8.216 1.00 62.41 98 LEU A O 1
ATOM 803 N N . ILE A 1 99 ? 12.630 0.257 -8.901 1.00 66.00 99 ILE A N 1
ATOM 804 C CA . ILE A 1 99 ? 13.399 1.374 -9.453 1.00 66.00 99 ILE A CA 1
ATOM 805 C C . ILE A 1 99 ? 13.632 2.419 -8.357 1.00 66.00 99 ILE A C 1
ATOM 807 O O . ILE A 1 99 ? 14.672 3.082 -8.340 1.00 66.00 99 ILE A O 1
ATOM 811 N N . MET A 1 100 ? 12.693 2.556 -7.416 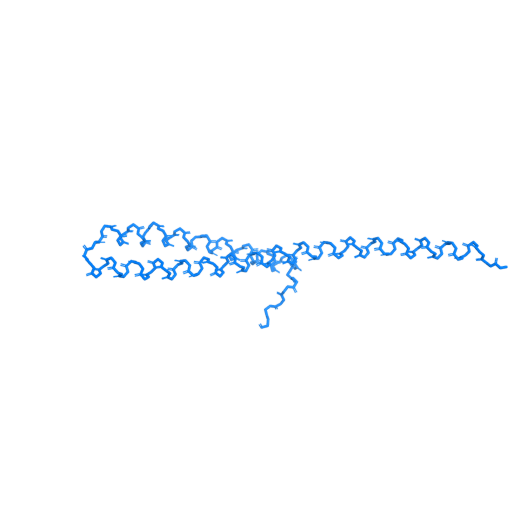1.00 57.62 100 MET A N 1
ATOM 812 C CA . MET A 1 100 ? 12.798 3.504 -6.316 1.00 57.62 100 MET A CA 1
ATOM 813 C C . MET A 1 100 ? 13.541 2.869 -5.132 1.00 57.62 100 MET A C 1
ATOM 815 O O . MET A 1 100 ? 12.991 2.080 -4.373 1.00 57.62 100 MET A O 1
ATOM 819 N N . LYS A 1 101 ? 14.816 3.225 -4.938 1.00 47.16 101 LYS A N 1
ATOM 820 C CA . LYS A 1 101 ? 15.465 2.998 -3.640 1.00 47.16 101 LYS A CA 1
ATOM 821 C C . LYS A 1 101 ? 14.868 3.981 -2.636 1.00 47.16 101 LYS A C 1
ATOM 823 O O . LYS A 1 101 ? 14.884 5.182 -2.895 1.00 47.16 101 LYS A O 1
ATOM 828 N N . GLU A 1 102 ? 14.343 3.472 -1.523 1.00 39.28 102 GLU A N 1
ATOM 829 C CA . GLU A 1 102 ? 14.106 4.292 -0.333 1.00 39.28 102 GLU A CA 1
ATOM 830 C C . GLU A 1 102 ? 15.450 4.923 0.082 1.00 39.28 102 GLU A C 1
ATOM 832 O O . GLU A 1 102 ? 16.364 4.212 0.504 1.00 39.28 102 GLU A O 1
ATOM 837 N N . GLU A 1 103 ? 15.585 6.238 -0.109 1.00 31.59 103 GLU A N 1
ATOM 838 C CA . GLU A 1 103 ? 16.507 7.101 0.647 1.00 31.59 103 GLU A CA 1
ATOM 839 C C . GLU A 1 103 ? 15.734 7.816 1.759 1.00 31.59 103 GLU A C 1
ATOM 841 O O . GLU A 1 103 ? 14.575 8.230 1.504 1.00 31.59 103 GLU A O 1
#

Radius of gyration: 24.99 Å; chains: 1; bounding box: 53×20×76 Å

Secondary structure (DSSP, 8-state):
--HHHHHHHHHHHHHHHHHHHHHHHHHHHHHHHHHHHHHHHHHHHHHHHHHHHHHHHHHHHT-HHHHHHIIIIIIHHHHHHHHHHHHHHHHHHHHT-------

pLDDT: mean 86.18, std 12.63, range [31.59, 95.69]

Sequence (103 aa):
MNTADTRQRLLDIEKQIASLREEQATVKAQWDAEKELIHTSRHLKSELEELRVQAENYERTGDYGKVAEIRYGKIAQIEKELEENNRKIEARQASGDLIMKEE

Foldseek 3Di:
DPVVVVVVVVVVVVVVVVVVVVVVVVLVVLVVVLVVLVVLLVVLVVVLVVLVVVLVVCVVVVNVVVNCCSVVPVNVVSVVVNVVSVVVNVVCVVVVSDPDDDD